Protein AF-A0AAW4KXC8-F1 (afdb_monomer_lite)

Foldseek 3Di:
DPDDKAWPAWPDQDPLGTDTDIDDDDDPPCPVVVVVVVVVVVVVVQVVDPVHDPRPPDPPPPPPDPPPPPPPDDPPPPDPPDDD

Sequence (84 aa):
LQGPLEVFGVDKMDLNGVVLTAQFRTVSGGQYAVSRAFNQRLKKLVDNCEAVHFAQTYPQQVLLAPRTALKQEAAEADVKTLNP

Radius of gyration: 28.88 Å; chains: 1; bounding box: 81×44×61 Å

Organism: Vibrio cholerae (NCBI:txid666)

Secondary structure (DSSP, 8-state):
--S-EEEEEEEEEETTEEEEEEEE---TT-HHHHHHHHHHHHHHHHHT-TT--------------------SSSSSSSSS----

pLDDT: mean 71.29, std 14.74, range [43.44, 90.5]

Structure (mmCIF, N/CA/C/O backbone):
data_AF-A0AAW4KXC8-F1
#
_entry.id   AF-A0AAW4KXC8-F1
#
loop_
_atom_site.group_PDB
_atom_site.id
_atom_site.type_symbol
_atom_site.label_atom_id
_atom_site.label_alt_id
_atom_site.label_comp_id
_atom_site.label_asym_id
_atom_site.label_entity_id
_atom_site.label_seq_id
_atom_site.pdbx_PDB_ins_code
_a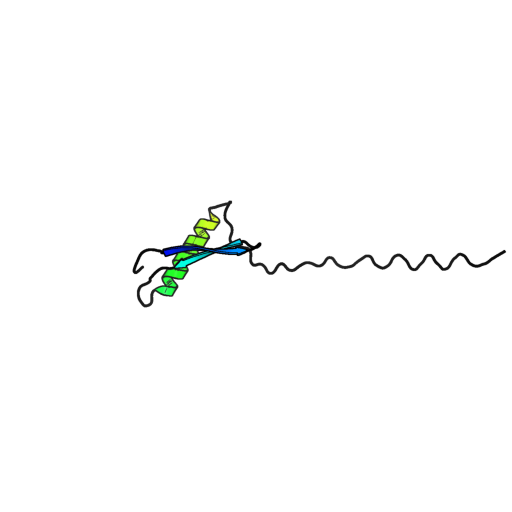tom_site.Cartn_x
_atom_site.Cartn_y
_atom_site.Cartn_z
_atom_site.occupancy
_atom_site.B_iso_or_equiv
_atom_site.auth_seq_id
_atom_site.auth_comp_id
_atom_site.auth_asym_id
_atom_site.auth_atom_id
_atom_site.pdbx_PDB_model_num
ATOM 1 N N . LEU A 1 1 ? -13.150 -2.469 9.411 1.00 64.75 1 LEU A N 1
ATOM 2 C CA . LEU A 1 1 ? -13.510 -1.658 8.225 1.00 64.75 1 LEU A CA 1
ATOM 3 C C . LEU A 1 1 ? -15.001 -1.399 8.301 1.00 64.75 1 LEU A C 1
ATOM 5 O O . LEU A 1 1 ? -15.728 -2.320 8.640 1.00 64.75 1 LEU A O 1
ATOM 9 N N . GLN A 1 2 ? -15.430 -0.162 8.088 1.00 63.59 2 GLN A N 1
ATOM 10 C CA . GLN A 1 2 ? -16.831 0.248 8.199 1.00 63.59 2 GLN A CA 1
ATOM 11 C C . GLN A 1 2 ? -17.396 0.493 6.789 1.00 63.59 2 GLN A C 1
ATOM 13 O O . GLN A 1 2 ? -17.824 1.591 6.450 1.00 63.59 2 GLN A O 1
ATOM 18 N N . GLY A 1 3 ? -17.294 -0.532 5.937 1.00 69.44 3 GLY A N 1
ATOM 19 C CA . GLY A 1 3 ? -17.691 -0.492 4.527 1.00 69.44 3 GLY A CA 1
ATOM 20 C C . GLY A 1 3 ? -16.702 -1.206 3.592 1.00 69.44 3 GLY A C 1
ATOM 21 O O . GLY A 1 3 ? -15.640 -1.648 4.050 1.00 69.44 3 GLY A O 1
ATOM 22 N N . PRO A 1 4 ? -17.057 -1.339 2.300 1.00 72.06 4 PRO A N 1
ATOM 23 C CA . PRO A 1 4 ? -16.187 -1.902 1.269 1.00 72.06 4 PRO A CA 1
ATOM 24 C C . PRO A 1 4 ? -15.004 -0.969 0.942 1.00 72.06 4 PRO A C 1
ATOM 26 O O . PRO A 1 4 ? -15.033 0.224 1.245 1.00 72.06 4 PRO A O 1
ATOM 29 N N . LEU A 1 5 ? -13.946 -1.525 0.344 1.00 74.38 5 LEU A N 1
ATOM 30 C CA . LEU A 1 5 ? -12.855 -0.751 -0.257 1.00 74.38 5 LEU A CA 1
ATOM 31 C C . LEU A 1 5 ? -13.366 -0.137 -1.566 1.00 74.38 5 LEU A C 1
ATOM 33 O O . LEU A 1 5 ? -13.743 -0.871 -2.475 1.00 74.38 5 LEU A O 1
ATOM 37 N N . GLU A 1 6 ? -13.358 1.186 -1.665 1.00 75.19 6 GLU A N 1
ATOM 38 C CA . GLU A 1 6 ? -13.671 1.915 -2.893 1.00 75.19 6 GLU A CA 1
ATOM 39 C C . GLU A 1 6 ? -12.351 2.222 -3.607 1.00 75.19 6 GLU A C 1
ATOM 41 O O . GLU A 1 6 ? -11.526 2.986 -3.113 1.00 75.19 6 GLU A O 1
ATOM 46 N N . VAL A 1 7 ? -12.108 1.585 -4.752 1.00 75.81 7 VAL A N 1
ATOM 47 C CA . VAL A 1 7 ? -10.941 1.879 -5.595 1.00 75.81 7 VAL A CA 1
ATOM 48 C C . VAL A 1 7 ? -11.416 2.789 -6.716 1.00 75.81 7 VAL A C 1
ATOM 50 O O . VAL A 1 7 ? -12.184 2.359 -7.571 1.00 75.81 7 VAL A O 1
ATOM 53 N N . PHE A 1 8 ? -10.977 4.044 -6.701 1.00 72.88 8 PHE A N 1
ATOM 54 C CA . PHE A 1 8 ? -11.381 5.042 -7.695 1.00 72.88 8 PHE A CA 1
ATOM 55 C C . PHE A 1 8 ? -10.634 4.884 -9.028 1.00 72.88 8 PHE A C 1
ATOM 57 O O . PHE A 1 8 ? -11.031 5.472 -10.029 1.00 72.88 8 PHE A O 1
ATOM 64 N N . GLY A 1 9 ? -9.595 4.046 -9.061 1.00 74.50 9 GLY A N 1
ATOM 65 C CA . GLY A 1 9 ? -8.818 3.740 -10.257 1.00 74.50 9 GLY A CA 1
ATOM 66 C C . GLY A 1 9 ? -7.520 4.539 -10.312 1.00 74.50 9 GLY A C 1
ATOM 67 O O . GLY A 1 9 ? -6.885 4.778 -9.282 1.00 74.50 9 GLY A O 1
ATOM 68 N N . VAL A 1 10 ? -7.104 4.895 -11.526 1.00 77.56 10 VAL A N 1
ATOM 69 C CA . VAL A 1 10 ? -5.873 5.648 -11.781 1.00 77.56 10 VAL A CA 1
ATOM 70 C C . VAL A 1 10 ? -6.138 7.141 -11.609 1.00 77.56 10 VAL A C 1
ATOM 72 O O . VAL A 1 10 ? -6.929 7.715 -12.349 1.00 77.56 10 VAL A O 1
ATOM 75 N N . ASP A 1 11 ? -5.459 7.755 -10.644 1.00 77.94 11 ASP A N 1
ATOM 76 C CA . ASP A 1 11 ? -5.512 9.195 -10.380 1.00 77.94 11 ASP A CA 1
ATOM 77 C C . ASP A 1 11 ? -4.610 9.966 -11.349 1.00 77.94 11 ASP A C 1
ATOM 79 O O . ASP A 1 11 ? -5.036 10.937 -11.971 1.00 77.94 11 ASP A O 1
ATOM 83 N N . LYS A 1 12 ? -3.358 9.513 -11.511 1.00 78.69 12 LYS A N 1
ATOM 84 C CA . LYS A 1 12 ? -2.353 10.159 -12.369 1.00 78.69 12 LYS A CA 1
ATOM 85 C C . LYS A 1 12 ? -1.450 9.139 -13.045 1.00 78.69 12 LYS A C 1
ATOM 87 O O . LYS A 1 12 ? -1.154 8.088 -12.477 1.00 78.69 12 LYS A O 1
ATOM 92 N N . MET A 1 13 ? -0.994 9.474 -14.247 1.00 81.56 13 MET A N 1
ATOM 93 C CA . MET A 1 13 ? 0.017 8.724 -14.988 1.00 81.56 13 MET A CA 1
ATOM 94 C C . MET A 1 13 ? 1.187 9.658 -15.292 1.00 81.56 13 MET A C 1
ATOM 96 O O . MET A 1 13 ? 1.002 10.656 -15.983 1.00 81.56 13 MET A O 1
ATOM 100 N N . ASP A 1 14 ? 2.371 9.318 -14.791 1.00 78.62 14 ASP A N 1
ATOM 101 C CA . ASP A 1 14 ? 3.616 10.056 -14.999 1.00 78.62 14 ASP A CA 1
ATOM 102 C C . ASP A 1 14 ? 4.702 9.123 -15.554 1.00 78.62 14 ASP A C 1
ATOM 104 O O . ASP A 1 14 ? 4.584 7.898 -15.498 1.00 78.62 14 ASP A O 1
ATOM 108 N N . LEU A 1 15 ? 5.815 9.695 -16.031 1.00 74.06 15 LEU A N 1
ATOM 109 C CA . LEU A 1 15 ? 6.983 8.923 -16.489 1.00 74.06 15 LEU A CA 1
ATOM 110 C C . LEU A 1 15 ? 7.525 7.948 -15.427 1.00 74.06 15 LEU A C 1
ATOM 112 O O . LEU A 1 15 ? 8.129 6.937 -15.770 1.00 74.06 15 LEU A O 1
ATOM 116 N N . ASN A 1 16 ? 7.317 8.259 -14.146 1.00 75.56 16 ASN A N 1
ATOM 117 C CA . ASN A 1 16 ? 7.808 7.463 -13.021 1.00 75.56 16 ASN A CA 1
ATOM 118 C C . ASN A 1 16 ? 6.857 6.323 -12.627 1.00 75.56 16 ASN A C 1
ATOM 120 O O . ASN A 1 16 ? 7.254 5.428 -11.881 1.00 75.56 16 ASN A O 1
ATOM 124 N N . GLY A 1 17 ? 5.602 6.361 -13.080 1.00 76.12 17 GLY A N 1
ATOM 125 C CA . GLY A 1 17 ? 4.609 5.350 -12.749 1.00 76.12 17 GLY A CA 1
ATOM 126 C C . GLY A 1 17 ? 3.180 5.875 -12.708 1.00 76.12 17 GLY A C 1
ATOM 127 O O . GLY A 1 17 ? 2.870 6.997 -13.104 1.00 76.12 17 GLY A O 1
ATOM 128 N N . VAL A 1 18 ? 2.296 5.016 -12.210 1.00 82.75 18 VAL A N 1
ATOM 129 C CA . VAL A 1 18 ? 0.858 5.264 -12.128 1.00 82.75 18 VAL A CA 1
ATOM 130 C C . VAL A 1 18 ? 0.449 5.388 -10.665 1.00 82.75 18 VAL A C 1
ATOM 132 O O . VAL A 1 18 ? 0.779 4.529 -9.848 1.00 82.75 18 VAL A O 1
ATOM 135 N N . VAL A 1 19 ? -0.288 6.445 -10.333 1.00 83.94 19 VAL A N 1
ATOM 136 C CA . VAL A 1 19 ? -0.863 6.651 -9.002 1.00 83.94 19 VAL A CA 1
ATOM 137 C C . VAL A 1 19 ? -2.272 6.075 -8.986 1.00 83.94 19 VAL A C 1
ATOM 139 O O . VAL A 1 19 ? -3.121 6.475 -9.779 1.00 83.94 19 VAL A O 1
ATOM 142 N N . LEU A 1 20 ? -2.520 5.133 -8.076 1.00 83.62 20 LEU A N 1
ATOM 143 C CA . LEU A 1 20 ? -3.828 4.514 -7.863 1.00 83.62 20 LEU A CA 1
ATOM 144 C C . LEU A 1 20 ? -4.424 5.038 -6.558 1.00 83.62 20 LEU A C 1
ATOM 146 O O . LEU A 1 20 ? -3.814 4.887 -5.497 1.00 83.62 20 LEU A O 1
ATOM 150 N N . THR A 1 21 ? -5.624 5.611 -6.628 1.00 83.88 21 THR A N 1
ATOM 151 C CA . THR A 1 21 ? -6.315 6.142 -5.447 1.00 83.88 21 THR A CA 1
ATOM 152 C C . THR A 1 21 ? -7.414 5.186 -5.009 1.00 83.88 21 THR A C 1
ATOM 154 O O . THR A 1 21 ? -8.305 4.815 -5.776 1.00 83.88 21 THR A O 1
ATOM 157 N N . ALA A 1 22 ? -7.362 4.792 -3.739 1.00 84.31 22 ALA A N 1
ATOM 158 C CA . ALA A 1 22 ? -8.387 3.988 -3.092 1.00 84.31 22 ALA A CA 1
ATOM 159 C C . ALA A 1 22 ? -8.740 4.579 -1.724 1.00 84.31 22 ALA A C 1
ATOM 161 O O . ALA A 1 22 ? -7.881 5.116 -1.024 1.00 84.31 22 ALA A O 1
ATOM 162 N N . GLN A 1 23 ? -10.002 4.454 -1.332 1.00 83.50 23 GLN A N 1
ATOM 163 C CA . GLN A 1 23 ? -10.535 4.913 -0.060 1.00 83.50 23 GLN A CA 1
ATOM 164 C C . GLN A 1 23 ? -11.222 3.762 0.661 1.00 83.50 23 GLN A C 1
ATOM 166 O O . GLN A 1 23 ? -11.907 2.925 0.079 1.00 83.50 23 GLN A O 1
ATOM 171 N N . PHE A 1 24 ? -11.061 3.733 1.974 1.00 84.31 24 PHE A N 1
ATOM 172 C CA . PHE A 1 24 ? -11.766 2.799 2.831 1.00 84.31 24 PH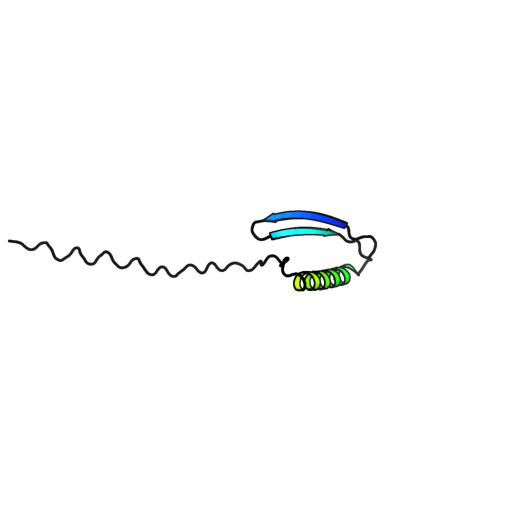E A CA 1
ATOM 173 C C . PHE A 1 24 ? -12.293 3.539 4.055 1.00 84.31 24 PHE A C 1
ATOM 175 O O . PHE A 1 24 ? -11.603 4.361 4.661 1.00 84.31 24 PHE A O 1
ATOM 182 N N . ARG A 1 25 ? -13.529 3.230 4.448 1.00 82.62 25 ARG A N 1
ATOM 183 C CA . ARG A 1 25 ? -14.097 3.717 5.707 1.00 82.62 25 ARG A CA 1
ATOM 184 C C . ARG A 1 25 ? -13.601 2.852 6.861 1.00 82.62 25 ARG A C 1
ATOM 186 O O . ARG A 1 25 ? -13.630 1.619 6.813 1.00 82.62 25 ARG A O 1
ATOM 193 N N . THR A 1 26 ? -13.141 3.494 7.928 1.00 81.31 26 THR A N 1
ATOM 194 C CA . THR A 1 26 ? -12.676 2.815 9.146 1.00 81.31 26 THR A CA 1
ATOM 195 C C . THR A 1 26 ? -13.513 3.231 10.343 1.00 81.31 26 THR A C 1
ATOM 197 O O . THR A 1 26 ? -14.117 4.298 10.339 1.00 81.31 26 THR A O 1
ATOM 200 N N . VAL A 1 27 ? -13.537 2.368 11.359 1.00 80.06 27 VAL A N 1
ATOM 201 C CA . VAL A 1 27 ? -14.119 2.686 12.666 1.00 80.06 27 VAL A CA 1
ATOM 202 C C . VAL A 1 27 ? -13.255 3.731 13.377 1.00 80.06 27 VAL A C 1
ATOM 204 O O . VAL A 1 27 ? -12.037 3.775 13.166 1.00 80.06 27 VAL A O 1
ATOM 207 N N . SER A 1 28 ? -13.872 4.562 14.221 1.00 75.19 28 SER A N 1
ATOM 208 C CA . SER A 1 28 ? -13.165 5.596 14.989 1.00 75.19 28 SER A CA 1
ATOM 209 C C . SER A 1 28 ? -11.963 5.010 15.747 1.00 75.19 28 SER A C 1
ATOM 211 O O . SER A 1 28 ? -12.060 3.939 16.342 1.00 75.19 28 SER A O 1
ATOM 213 N N . GLY A 1 29 ? -10.806 5.677 15.662 1.00 80.94 29 GLY A N 1
ATOM 214 C CA . GLY A 1 29 ? -9.537 5.229 16.258 1.00 80.94 29 GLY A CA 1
ATOM 215 C C . GLY A 1 29 ? -8.754 4.162 15.471 1.00 80.94 29 GLY A C 1
ATOM 216 O O . GLY A 1 29 ? -7.602 3.895 15.797 1.00 80.94 29 GLY A O 1
ATOM 217 N N . GLY A 1 30 ? -9.320 3.574 14.410 1.00 80.19 30 GLY A N 1
ATOM 218 C CA . GLY A 1 30 ? -8.695 2.470 13.661 1.00 80.19 30 GLY A CA 1
ATOM 219 C C . GLY A 1 30 ? -7.903 2.864 12.408 1.00 80.19 30 GLY A C 1
ATOM 220 O O . GLY A 1 30 ? -7.303 1.995 11.776 1.00 80.19 30 GLY A O 1
ATOM 221 N N . GLN A 1 31 ? -7.896 4.144 12.026 1.00 83.25 31 GLN A N 1
ATOM 222 C CA . GLN A 1 31 ? -7.366 4.612 10.734 1.00 83.25 31 GLN A CA 1
ATOM 223 C C . GLN A 1 31 ? -5.910 4.185 10.497 1.00 83.25 31 GLN A C 1
ATOM 225 O O . GLN A 1 31 ? -5.581 3.631 9.446 1.00 83.25 31 GLN A O 1
ATOM 230 N N . TYR A 1 32 ? -5.050 4.374 11.501 1.00 84.12 32 TYR A N 1
ATOM 231 C CA . TYR A 1 32 ? -3.629 4.040 11.403 1.00 84.12 32 TYR A CA 1
ATOM 232 C C . TYR A 1 32 ? -3.385 2.529 11.291 1.00 84.12 32 TYR A C 1
ATOM 234 O O . TYR A 1 32 ? -2.622 2.083 10.434 1.00 84.12 32 TYR A O 1
ATOM 242 N N . ALA A 1 33 ? -4.066 1.726 12.115 1.00 83.94 33 ALA A N 1
ATOM 243 C CA . ALA A 1 33 ? -3.937 0.269 12.093 1.00 83.94 33 ALA A CA 1
ATOM 244 C C . ALA A 1 33 ? -4.373 -0.319 10.742 1.00 83.94 33 ALA A C 1
ATOM 246 O O . ALA A 1 33 ? -3.698 -1.192 10.194 1.00 83.94 33 ALA A O 1
ATOM 247 N N . VAL A 1 34 ? -5.465 0.202 10.175 1.00 85.62 34 VAL A N 1
ATOM 248 C CA . VAL A 1 34 ? -5.956 -0.215 8.857 1.00 85.62 34 VAL A CA 1
ATOM 249 C C . VAL A 1 34 ? -4.986 0.208 7.753 1.00 85.62 34 VAL A C 1
ATOM 251 O O . VAL A 1 34 ? -4.635 -0.624 6.920 1.00 85.62 34 VAL A O 1
ATOM 254 N N . SER A 1 35 ? -4.493 1.451 7.773 1.00 84.31 35 SER A N 1
ATOM 255 C CA . SER A 1 35 ? -3.518 1.945 6.789 1.00 84.31 35 SER A CA 1
ATOM 256 C C . SER A 1 35 ? -2.216 1.133 6.800 1.00 84.31 35 SER A C 1
ATOM 258 O O . SER A 1 35 ? -1.721 0.709 5.754 1.00 84.31 35 SER A O 1
ATOM 260 N N . ARG A 1 36 ? -1.687 0.813 7.987 1.00 86.44 36 ARG A N 1
ATOM 261 C CA . ARG A 1 36 ? -0.489 -0.024 8.127 1.00 86.44 36 ARG A CA 1
ATOM 262 C C . ARG A 1 36 ? -0.707 -1.436 7.588 1.00 86.44 36 ARG A C 1
ATOM 264 O O . ARG A 1 36 ? 0.12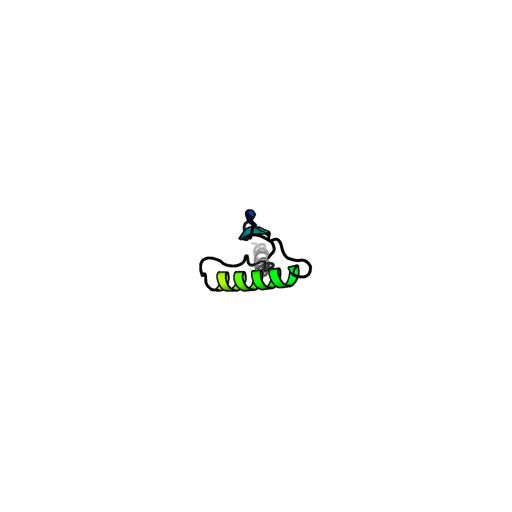5 -1.931 6.829 1.00 86.44 36 ARG A O 1
ATOM 271 N N . ALA A 1 37 ? -1.810 -2.079 7.971 1.00 86.88 37 ALA A N 1
ATOM 272 C CA . ALA A 1 37 ? -2.140 -3.422 7.503 1.00 86.88 37 ALA A CA 1
ATOM 273 C C . ALA A 1 37 ? -2.344 -3.462 5.979 1.00 86.88 37 ALA A C 1
ATOM 275 O O . ALA A 1 37 ? -1.920 -4.417 5.329 1.00 86.88 37 ALA A O 1
ATOM 276 N N . PHE A 1 38 ? -2.946 -2.416 5.406 1.00 87.12 38 PHE A N 1
ATOM 277 C CA . PHE A 1 38 ? -3.103 -2.258 3.964 1.00 87.12 38 PHE A CA 1
ATOM 278 C C . PHE A 1 38 ? -1.747 -2.152 3.258 1.00 87.12 38 PHE A C 1
ATOM 280 O O . PHE A 1 38 ? -1.449 -2.977 2.398 1.00 87.12 38 PHE A O 1
ATOM 287 N N . ASN A 1 39 ? -0.885 -1.225 3.682 1.00 87.56 39 ASN A N 1
ATOM 288 C CA . ASN A 1 39 ? 0.433 -1.029 3.073 1.00 87.56 39 ASN A CA 1
ATOM 289 C C . ASN A 1 39 ? 1.333 -2.265 3.195 1.00 87.56 39 ASN A C 1
ATOM 291 O O . ASN A 1 39 ? 2.047 -2.597 2.253 1.00 87.56 39 ASN A O 1
ATOM 295 N N . GLN A 1 40 ? 1.273 -2.995 4.314 1.00 90.50 40 GLN A N 1
ATOM 296 C CA . GLN A 1 40 ? 2.017 -4.250 4.463 1.00 90.50 40 GLN A CA 1
ATOM 297 C C . GLN A 1 40 ? 1.553 -5.325 3.478 1.00 90.50 40 GLN A C 1
ATOM 299 O O . GLN A 1 40 ? 2.381 -6.007 2.875 1.00 90.50 40 GLN A O 1
ATOM 304 N N . ARG A 1 41 ? 0.237 -5.485 3.298 1.00 89.38 41 ARG A N 1
ATOM 305 C CA . ARG A 1 41 ? -0.315 -6.451 2.338 1.00 89.38 41 ARG A CA 1
ATOM 306 C C . ARG A 1 41 ? -0.015 -6.045 0.903 1.00 89.38 41 ARG A C 1
ATOM 308 O O . ARG A 1 41 ? 0.339 -6.909 0.112 1.00 89.38 41 ARG A O 1
ATOM 315 N N . LEU A 1 42 ? -0.111 -4.752 0.595 1.00 88.69 42 LEU A N 1
ATOM 316 C CA . LEU A 1 42 ? 0.204 -4.211 -0.722 1.00 88.69 42 LEU A CA 1
ATOM 317 C C . LEU A 1 42 ? 1.681 -4.435 -1.044 1.00 88.69 42 LEU A C 1
ATOM 319 O O . LEU A 1 42 ? 1.984 -5.011 -2.081 1.00 88.69 42 LEU A O 1
ATOM 323 N N . LYS A 1 43 ? 2.589 -4.105 -0.118 1.00 88.69 43 LYS A N 1
ATOM 324 C CA . LYS A 1 43 ? 4.021 -4.380 -0.277 1.00 88.69 43 LYS A CA 1
ATOM 325 C C . LYS A 1 43 ? 4.285 -5.860 -0.520 1.00 88.69 43 LYS A C 1
ATOM 327 O O . LYS A 1 43 ? 4.953 -6.194 -1.485 1.00 88.69 43 LYS A O 1
ATOM 332 N N . LYS A 1 44 ? 3.692 -6.742 0.288 1.00 89.94 44 LYS A N 1
ATOM 333 C CA . LYS A 1 44 ? 3.839 -8.190 0.114 1.00 89.94 44 LYS A CA 1
ATOM 334 C C . LYS A 1 44 ? 3.315 -8.667 -1.242 1.00 89.94 44 LYS A C 1
ATOM 336 O O . LYS A 1 44 ? 3.926 -9.534 -1.846 1.00 89.94 44 LYS A O 1
ATOM 341 N N . LEU A 1 45 ? 2.187 -8.143 -1.713 1.00 86.69 45 LEU A N 1
ATOM 342 C CA . LEU A 1 45 ? 1.610 -8.537 -2.999 1.00 86.69 45 LEU A CA 1
ATOM 343 C C . LEU A 1 45 ? 2.482 -8.064 -4.167 1.00 86.69 45 LEU A C 1
ATOM 345 O O . LEU A 1 45 ? 2.741 -8.845 -5.076 1.00 86.69 45 LEU A O 1
ATOM 349 N N . VAL A 1 46 ? 2.980 -6.829 -4.099 1.00 86.44 46 VAL A N 1
ATOM 350 C CA . VAL A 1 46 ? 3.923 -6.273 -5.078 1.00 86.44 46 VAL A CA 1
ATOM 351 C C . VAL A 1 46 ? 5.235 -7.060 -5.078 1.00 86.44 46 VAL A C 1
ATOM 353 O O . VAL A 1 46 ? 5.707 -7.438 -6.137 1.00 86.44 46 VAL A O 1
ATOM 356 N N . ASP A 1 47 ? 5.766 -7.423 -3.909 1.00 87.25 47 ASP A N 1
ATOM 357 C CA . ASP A 1 47 ? 7.002 -8.212 -3.797 1.00 87.25 47 ASP A CA 1
ATOM 358 C C . ASP A 1 47 ? 6.887 -9.629 -4.378 1.00 87.25 47 ASP A C 1
ATOM 360 O O . ASP A 1 47 ? 7.899 -10.234 -4.713 1.00 87.25 47 ASP A O 1
ATOM 364 N N . ASN A 1 48 ? 5.669 -10.172 -4.487 1.00 88.56 48 ASN A N 1
ATOM 365 C CA . ASN A 1 48 ? 5.422 -11.474 -5.114 1.00 88.56 48 ASN A CA 1
ATOM 366 C C . ASN A 1 48 ? 5.161 -11.377 -6.628 1.00 88.56 48 ASN A C 1
ATOM 368 O O . ASN A 1 48 ? 4.941 -12.406 -7.263 1.00 88.56 48 ASN A O 1
ATOM 372 N N . CYS A 1 49 ? 5.131 -10.175 -7.209 1.00 85.19 49 CYS A N 1
ATOM 373 C CA . CYS A 1 49 ? 4.800 -9.967 -8.613 1.00 85.19 49 CYS A CA 1
ATOM 374 C C . CYS A 1 49 ? 5.971 -9.315 -9.351 1.00 85.19 49 CYS A C 1
ATOM 376 O O . CYS A 1 49 ? 6.232 -8.131 -9.185 1.00 85.19 49 CYS A O 1
ATOM 378 N N . GLU A 1 50 ? 6.632 -10.057 -10.238 1.00 81.88 50 GLU A N 1
ATOM 379 C CA . GLU A 1 50 ? 7.773 -9.536 -11.010 1.00 81.88 50 GLU A CA 1
ATOM 380 C C . GLU A 1 50 ? 7.381 -8.428 -12.006 1.00 81.88 50 GLU A C 1
ATOM 382 O O . GLU A 1 50 ? 8.222 -7.646 -12.437 1.00 81.88 50 GLU A O 1
ATOM 387 N N . ALA A 1 51 ? 6.103 -8.328 -12.382 1.00 81.38 51 ALA A N 1
ATOM 388 C CA . ALA A 1 51 ? 5.630 -7.333 -13.346 1.00 81.38 51 ALA A CA 1
ATOM 389 C C . ALA A 1 51 ? 5.294 -5.973 -12.711 1.00 81.38 51 ALA A C 1
ATOM 391 O O . ALA A 1 51 ? 5.173 -4.974 -13.419 1.00 81.38 51 ALA A O 1
ATOM 392 N N . VAL A 1 52 ? 5.110 -5.919 -11.390 1.00 79.56 52 VAL A N 1
ATOM 393 C CA . VAL A 1 52 ? 4.647 -4.717 -10.693 1.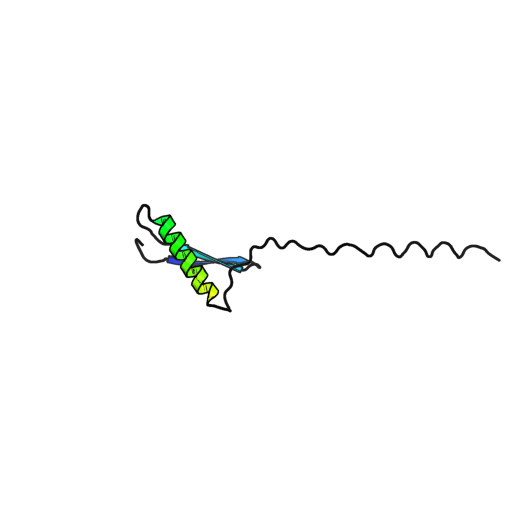00 79.56 52 VAL A CA 1
ATOM 394 C C . VAL A 1 52 ? 5.697 -4.325 -9.673 1.00 79.56 52 VAL A C 1
ATOM 396 O O . VAL A 1 52 ? 5.999 -5.081 -8.762 1.00 79.56 52 VAL A O 1
ATOM 399 N N . HIS A 1 53 ? 6.221 -3.111 -9.799 1.00 81.19 53 HIS A N 1
ATOM 400 C CA . HIS A 1 53 ? 7.165 -2.544 -8.847 1.00 81.19 53 HIS A CA 1
ATOM 401 C C . HIS A 1 53 ? 6.628 -1.213 -8.339 1.00 81.19 53 HIS A C 1
ATOM 403 O O . HIS A 1 53 ? 5.937 -0.491 -9.061 1.00 81.19 53 HIS A O 1
ATOM 409 N N . PHE A 1 54 ? 6.952 -0.868 -7.094 1.00 79.94 54 PHE A N 1
ATOM 410 C CA . PHE A 1 54 ? 6.703 0.492 -6.632 1.00 79.94 54 PHE A CA 1
ATOM 411 C C . PHE A 1 54 ? 7.509 1.472 -7.475 1.00 79.94 54 PHE A C 1
ATOM 413 O O . PHE A 1 54 ? 8.682 1.223 -7.760 1.00 79.94 54 PHE A O 1
ATOM 420 N N . ALA A 1 55 ? 6.880 2.596 -7.825 1.00 73.19 55 ALA A N 1
ATOM 421 C CA . ALA A 1 55 ? 7.564 3.709 -8.459 1.00 73.19 55 ALA A CA 1
ATOM 422 C C . ALA A 1 55 ? 8.765 4.097 -7.589 1.00 73.19 55 ALA A C 1
ATOM 424 O O . ALA A 1 55 ? 8.619 4.505 -6.434 1.00 73.19 55 ALA A O 1
ATOM 425 N N . GLN A 1 56 ? 9.963 3.899 -8.128 1.00 64.75 56 GLN A N 1
ATOM 426 C CA . GLN A 1 56 ? 11.200 4.216 -7.441 1.00 64.75 56 GLN A CA 1
ATOM 427 C C . GLN A 1 56 ? 11.374 5.732 -7.449 1.00 64.75 56 GLN A C 1
ATOM 429 O O . GLN A 1 56 ? 12.026 6.290 -8.324 1.00 64.75 56 GLN A O 1
ATOM 434 N N . THR A 1 57 ? 10.813 6.422 -6.459 1.00 60.50 57 THR A N 1
ATOM 435 C CA . THR A 1 57 ? 11.160 7.820 -6.187 1.00 60.50 57 THR A CA 1
ATOM 436 C C . THR A 1 57 ? 12.514 7.875 -5.480 1.00 60.50 57 THR A C 1
ATOM 438 O O . THR A 1 57 ? 12.633 8.404 -4.376 1.00 60.50 57 THR A O 1
ATOM 441 N N . TYR A 1 58 ? 13.552 7.285 -6.073 1.00 47.38 58 TYR A N 1
ATOM 442 C CA . TYR A 1 58 ? 14.894 7.740 -5.754 1.00 47.38 58 TYR A CA 1
ATOM 443 C C . TYR A 1 58 ? 15.034 9.103 -6.429 1.00 47.38 58 TYR A C 1
ATOM 445 O O . TYR A 1 58 ? 14.725 9.202 -7.619 1.00 47.38 58 TYR A O 1
ATOM 453 N N . PRO A 1 59 ? 15.472 10.166 -5.729 1.00 56.34 59 PRO A N 1
ATOM 454 C CA . PRO A 1 59 ? 16.010 11.306 -6.445 1.00 56.34 59 PRO A CA 1
ATOM 455 C C . PRO A 1 59 ? 17.129 10.732 -7.308 1.00 56.34 59 PRO A C 1
ATOM 457 O O . PRO A 1 59 ? 18.137 10.269 -6.772 1.00 56.34 59 PRO A O 1
ATOM 460 N N . GLN A 1 60 ? 16.918 10.652 -8.623 1.00 57.78 60 GLN A N 1
ATOM 461 C CA . GLN A 1 60 ? 17.981 10.302 -9.547 1.00 57.78 60 GLN A CA 1
ATOM 462 C C . GLN A 1 60 ? 19.039 11.374 -9.345 1.00 57.78 60 GLN A C 1
ATOM 464 O O . GLN A 1 60 ? 18.917 12.497 -9.832 1.00 57.78 60 GLN A O 1
ATOM 469 N N . GLN A 1 61 ? 20.054 11.047 -8.548 1.00 58.38 61 GLN A N 1
ATOM 470 C CA . GLN A 1 61 ? 21.287 11.794 -8.549 1.00 58.38 61 GLN A CA 1
ATOM 471 C C . GLN A 1 61 ? 21.815 11.605 -9.960 1.00 58.38 61 GLN A C 1
ATOM 473 O O . GLN A 1 61 ? 22.354 10.554 -10.304 1.00 58.38 61 GLN A O 1
ATOM 478 N N . VAL A 1 62 ? 21.547 12.595 -10.811 1.00 59.94 62 VAL A N 1
ATOM 479 C CA . VAL A 1 62 ? 22.170 12.701 -12.117 1.00 59.94 62 VAL A CA 1
ATOM 480 C C . VAL A 1 62 ? 23.654 12.782 -11.813 1.00 59.94 62 VAL A C 1
ATOM 482 O O . VAL A 1 62 ? 24.158 13.824 -11.392 1.00 59.94 62 VAL A O 1
ATOM 485 N N . LEU A 1 63 ? 24.347 11.656 -11.947 1.00 59.69 63 LEU 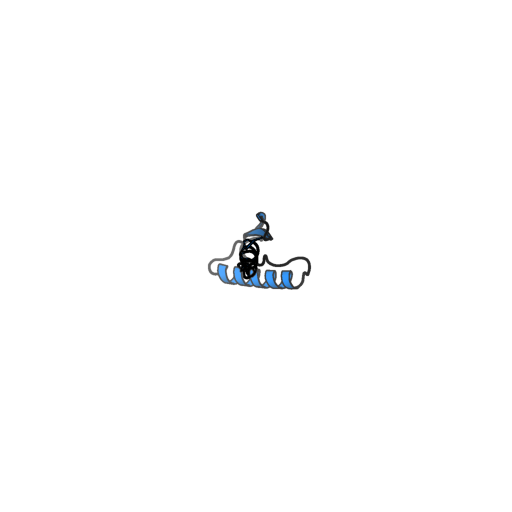A N 1
ATOM 486 C CA . LEU A 1 63 ? 25.792 11.631 -11.935 1.00 59.69 63 LEU A CA 1
ATOM 487 C C . LEU A 1 63 ? 26.205 12.343 -13.226 1.00 59.69 63 LEU A C 1
ATOM 489 O O . LEU A 1 63 ? 26.308 11.722 -14.283 1.00 59.69 63 LEU A O 1
ATOM 493 N N . LEU A 1 64 ? 26.338 13.673 -13.173 1.00 62.06 64 LEU A N 1
ATOM 494 C CA . LEU A 1 64 ? 26.968 14.414 -14.256 1.00 62.06 64 LEU A CA 1
ATOM 495 C C . LEU A 1 64 ? 28.364 13.818 -14.407 1.00 62.06 64 LEU A C 1
ATOM 497 O O . LEU A 1 64 ? 29.180 13.912 -13.487 1.00 62.06 64 LEU A O 1
ATOM 501 N N . ALA A 1 65 ? 28.621 13.190 -15.554 1.00 57.41 65 ALA A N 1
ATOM 502 C CA . ALA A 1 65 ? 29.957 12.749 -15.904 1.00 57.41 65 ALA A CA 1
ATOM 503 C C . ALA A 1 65 ? 30.930 13.927 -15.696 1.00 57.41 65 ALA A C 1
ATOM 505 O O . ALA A 1 65 ? 30.611 15.055 -16.102 1.00 57.41 65 ALA A O 1
ATOM 506 N N . PRO A 1 66 ? 32.087 13.714 -15.042 1.00 59.75 66 PRO A N 1
ATOM 507 C CA . PRO A 1 66 ? 33.072 14.769 -14.888 1.00 59.75 66 PRO A CA 1
ATOM 508 C C . PRO A 1 66 ? 33.455 15.272 -16.282 1.00 59.75 66 PRO A C 1
ATOM 510 O O . PRO A 1 66 ? 33.796 14.487 -17.168 1.00 59.75 66 PRO A O 1
ATOM 513 N N . ARG A 1 67 ? 33.344 16.589 -16.490 1.00 59.25 67 ARG A N 1
ATOM 514 C CA . ARG A 1 67 ? 33.769 17.279 -17.714 1.00 59.25 67 ARG A CA 1
ATOM 515 C C . ARG A 1 67 ? 35.290 17.187 -17.852 1.00 59.25 67 ARG A C 1
ATOM 517 O O . ARG A 1 67 ? 35.999 18.154 -17.598 1.00 59.25 67 ARG A O 1
ATOM 524 N N . THR A 1 68 ? 35.794 16.038 -18.273 1.00 53.91 68 THR A N 1
ATOM 525 C CA . THR A 1 68 ? 37.209 15.847 -18.587 1.00 53.91 68 THR A CA 1
ATOM 526 C C . THR A 1 68 ? 37.350 15.678 -20.093 1.00 53.91 68 THR A C 1
ATOM 528 O O . THR A 1 68 ? 37.476 14.556 -20.556 1.00 53.91 68 THR A O 1
ATOM 531 N N . ALA A 1 69 ? 37.261 16.779 -20.853 1.00 49.75 69 ALA A N 1
ATOM 532 C CA . ALA A 1 69 ? 37.815 16.905 -22.216 1.00 49.75 69 ALA A CA 1
ATOM 533 C C . ALA A 1 69 ? 37.542 18.295 -22.838 1.00 49.75 69 ALA A C 1
ATOM 535 O O . ALA A 1 69 ? 36.935 18.397 -23.895 1.00 49.75 69 ALA A O 1
ATOM 536 N N . LEU A 1 70 ? 37.996 19.383 -22.209 1.00 50.53 70 LEU A N 1
ATOM 537 C CA . LEU A 1 70 ? 38.229 20.658 -22.915 1.00 50.53 70 LEU A CA 1
ATOM 538 C C . LEU A 1 70 ? 39.610 21.211 -22.540 1.00 50.53 70 LEU A C 1
ATOM 540 O O . LEU A 1 70 ? 39.752 22.337 -22.071 1.00 50.53 70 LEU A O 1
ATOM 544 N N . LYS A 1 71 ? 40.647 20.382 -22.686 1.00 46.81 71 LYS A N 1
ATOM 545 C CA . LYS A 1 71 ? 42.042 20.833 -22.598 1.00 46.81 71 LYS A CA 1
ATOM 546 C C . LYS A 1 71 ? 42.910 20.127 -23.634 1.00 46.81 71 LYS A C 1
ATOM 548 O O . LYS A 1 71 ? 43.902 19.499 -23.285 1.00 46.81 71 LYS A O 1
ATOM 553 N N . GLN A 1 72 ? 42.516 20.205 -24.901 1.00 48.25 72 GLN A N 1
ATOM 554 C CA . GLN A 1 72 ? 43.363 19.721 -25.987 1.00 48.25 72 GLN A CA 1
ATOM 555 C C . GLN A 1 72 ? 43.042 20.420 -27.311 1.00 48.25 72 GLN A C 1
ATOM 557 O O . GLN A 1 72 ? 42.667 19.768 -28.265 1.00 48.25 72 GLN A O 1
ATOM 562 N N . GLU A 1 73 ? 43.151 21.752 -27.350 1.00 44.72 73 GLU A N 1
ATOM 563 C CA . GLU A 1 73 ? 43.210 22.509 -28.617 1.00 44.72 73 GLU A CA 1
ATOM 564 C C . GLU A 1 73 ? 43.714 23.952 -28.389 1.00 44.72 73 GLU A C 1
ATOM 566 O O . GLU A 1 73 ? 43.087 24.936 -28.758 1.00 44.72 73 GLU A O 1
ATOM 571 N N . ALA A 1 74 ? 44.848 24.106 -27.695 1.00 45.69 74 ALA A N 1
ATOM 572 C CA . ALA A 1 74 ? 45.516 25.412 -27.554 1.00 45.69 74 ALA A CA 1
ATOM 573 C C . ALA A 1 74 ? 47.051 25.301 -27.485 1.00 45.69 74 ALA A C 1
ATOM 575 O O . ALA A 1 74 ? 47.706 26.154 -26.895 1.00 45.69 74 ALA A O 1
ATOM 576 N N . ALA A 1 75 ? 47.629 24.230 -28.040 1.00 43.81 75 ALA A N 1
ATOM 577 C CA . ALA A 1 75 ? 49.076 23.988 -28.005 1.00 43.81 75 ALA A CA 1
ATOM 578 C C . ALA A 1 75 ? 49.701 23.746 -29.392 1.00 43.81 75 ALA A C 1
ATOM 580 O O . ALA A 1 75 ? 50.852 23.334 -29.466 1.00 43.81 75 ALA A O 1
ATOM 581 N N . GLU A 1 76 ? 48.979 24.013 -30.486 1.00 44.91 76 GLU A N 1
ATOM 582 C CA . GLU A 1 76 ? 49.481 23.767 -31.850 1.00 44.91 76 GLU A CA 1
ATOM 583 C C . GLU A 1 76 ? 49.393 25.002 -32.765 1.00 44.91 76 GLU A C 1
ATOM 585 O O . GLU A 1 76 ? 49.215 24.892 -33.973 1.00 44.91 76 GLU A O 1
ATOM 590 N N . ALA A 1 77 ? 49.532 26.204 -32.194 1.00 46.41 77 ALA A N 1
ATOM 591 C CA . ALA A 1 77 ? 49.571 27.459 -32.954 1.00 46.41 77 ALA A CA 1
ATOM 592 C C . ALA A 1 77 ? 50.866 28.276 -32.759 1.00 46.41 77 ALA A C 1
ATOM 594 O O . ALA A 1 77 ? 50.9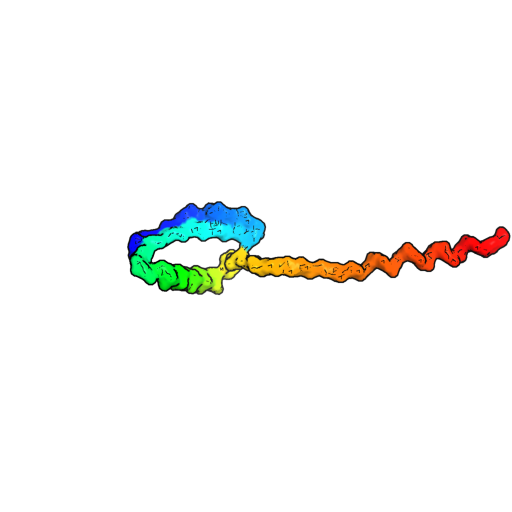06 29.429 -33.172 1.00 46.41 77 ALA A O 1
ATOM 595 N N . ASP A 1 78 ? 51.925 27.701 -32.168 1.00 47.22 78 ASP A N 1
ATOM 596 C CA . ASP A 1 78 ? 53.156 28.445 -31.817 1.00 47.22 78 ASP A CA 1
ATOM 597 C C . ASP A 1 78 ? 54.448 27.935 -32.494 1.00 47.22 78 ASP A C 1
ATOM 599 O O . ASP A 1 78 ? 55.547 28.202 -32.026 1.00 47.22 78 ASP A O 1
ATOM 603 N N . VAL A 1 79 ? 54.373 27.183 -33.605 1.00 52.41 79 VAL A N 1
ATOM 604 C CA . VAL A 1 79 ? 55.598 26.616 -34.235 1.00 52.41 79 VAL A CA 1
ATOM 605 C C . VAL A 1 79 ? 55.776 26.967 -35.719 1.00 52.41 79 VAL A C 1
ATOM 607 O O . VAL A 1 79 ? 56.668 26.431 -36.368 1.00 52.41 79 VAL A O 1
ATOM 610 N N . LYS A 1 80 ? 55.000 27.886 -36.317 1.00 51.97 80 LYS A N 1
ATOM 611 C CA . LYS A 1 80 ? 55.118 28.109 -37.779 1.00 51.97 80 LYS A CA 1
ATOM 612 C C . LYS A 1 80 ? 55.212 29.532 -38.315 1.00 51.97 80 LYS A C 1
ATOM 614 O O . LYS A 1 80 ? 54.907 29.753 -39.483 1.00 51.97 80 LYS A O 1
ATOM 619 N N . THR A 1 81 ? 55.773 30.462 -37.547 1.00 55.50 81 THR A N 1
ATOM 620 C CA . THR A 1 81 ? 56.268 31.730 -38.114 1.00 55.50 81 THR A CA 1
ATOM 621 C C . THR A 1 81 ? 57.708 32.019 -37.700 1.00 55.50 81 THR A C 1
ATOM 623 O O . THR A 1 81 ? 57.967 32.895 -36.881 1.00 55.50 81 THR A O 1
ATOM 626 N N . LEU A 1 82 ? 58.654 31.298 -38.309 1.00 48.84 82 LEU A N 1
ATOM 627 C CA . LEU A 1 82 ? 60.004 31.809 -38.558 1.00 48.84 82 LEU A CA 1
ATOM 628 C C . LEU A 1 82 ? 60.552 31.230 -39.881 1.00 48.84 82 LEU A C 1
ATOM 630 O O . LEU A 1 82 ? 61.125 30.150 -39.889 1.00 48.84 82 LEU A O 1
ATOM 634 N N . ASN A 1 83 ? 60.287 31.978 -40.959 1.00 43.44 83 ASN A N 1
ATOM 635 C CA . ASN A 1 83 ? 61.082 32.271 -42.170 1.00 43.44 83 ASN A CA 1
ATOM 636 C C . ASN A 1 83 ? 61.774 31.157 -42.999 1.00 43.44 83 ASN A C 1
ATOM 638 O O . ASN A 1 83 ? 62.256 30.160 -42.465 1.00 43.44 83 ASN A O 1
ATOM 642 N N . PRO A 1 84 ? 61.874 31.350 -44.330 1.00 54.09 84 PRO A N 1
ATOM 643 C CA . PRO A 1 84 ? 62.998 32.123 -44.896 1.00 54.09 84 PRO A CA 1
ATOM 644 C C . PRO A 1 84 ? 62.614 33.386 -45.682 1.00 54.09 84 PRO A C 1
ATOM 646 O O . PRO A 1 84 ? 61.526 33.409 -46.294 1.00 54.09 84 PRO A O 1
#